Protein AF-A0A243B8V1-F1 (afdb_monomer)

Secondary structure (DSSP, 8-state):
--EEEEEEE-HHHHHH-HHHHHHTSHHHHHHHHHHHHHHT---EEEEESSEEEEE-TTT--S-TTS--SEEEEE-STT-EEEEEESSHHHHHHHHHHHHHH-TT---HHHHHHHHHSTT--EEEEETTEEEEEEE-TTSSEEEEEEE-

Mean predicted aligned error: 5.04 Å

pLDDT: mean 87.69, std 11.77, range [45.72, 98.56]

Organism: NCBI:txid180881

Structure (mmCIF, N/CA/C/O backbone):
data_AF-A0A243B8V1-F1
#
_entry.id   AF-A0A243B8V1-F1
#
loop_
_atom_site.group_PDB
_atom_site.id
_atom_site.type_symbol
_atom_site.label_atom_id
_atom_site.label_alt_id
_atom_site.label_comp_id
_atom_site.label_asym_id
_atom_site.label_entity_id
_atom_site.label_seq_id
_atom_site.pdbx_PDB_ins_code
_atom_site.Cartn_x
_atom_site.Cartn_y
_atom_site.Cartn_z
_atom_site.occupancy
_atom_site.B_iso_or_equiv
_atom_site.auth_seq_id
_atom_site.auth_comp_id
_atom_site.auth_asym_id
_atom_site.auth_atom_id
_atom_site.pdbx_PDB_model_num
ATOM 1 N N . SER A 1 1 ? -7.773 9.406 17.411 1.00 67.38 1 SER A N 1
ATOM 2 C CA . SER A 1 1 ? -8.339 9.775 16.100 1.00 67.38 1 SER A CA 1
ATOM 3 C C . SER A 1 1 ? -7.512 9.117 15.002 1.00 67.38 1 SER A C 1
ATOM 5 O O . SER A 1 1 ? -6.292 9.120 15.143 1.00 67.38 1 SER A O 1
ATOM 7 N N . MET A 1 2 ? -8.150 8.533 13.975 1.00 81.38 2 MET A N 1
ATOM 8 C CA . MET A 1 2 ? -7.490 7.911 12.801 1.00 81.38 2 MET A CA 1
ATOM 9 C C . MET A 1 2 ? -7.223 8.902 11.657 1.00 81.38 2 MET A C 1
ATOM 11 O O . MET A 1 2 ? -6.659 8.529 10.634 1.00 81.38 2 MET A O 1
ATOM 15 N N . VAL A 1 3 ? -7.628 10.157 11.831 1.00 78.31 3 VAL A N 1
ATOM 16 C CA . VAL A 1 3 ? -7.420 11.256 10.886 1.00 78.31 3 VAL A CA 1
ATOM 17 C C . VAL A 1 3 ? -6.502 12.302 11.518 1.00 78.31 3 VAL A C 1
ATOM 19 O O . VAL A 1 3 ? -6.430 12.390 12.752 1.00 78.31 3 VAL A O 1
ATOM 22 N N . THR A 1 4 ? -5.774 13.055 10.698 1.00 68.31 4 THR A N 1
ATOM 23 C CA . THR A 1 4 ? -5.033 14.247 11.138 1.00 68.31 4 THR A CA 1
ATOM 24 C C . THR A 1 4 ? -5.971 15.432 11.365 1.00 68.31 4 THR A C 1
ATOM 26 O O . THR A 1 4 ? -7.123 15.409 10.937 1.00 68.31 4 THR A O 1
ATOM 29 N N . ASP A 1 5 ? -5.489 16.461 12.065 1.00 70.94 5 ASP A N 1
ATOM 30 C CA . ASP A 1 5 ? -6.307 17.639 12.386 1.00 70.94 5 ASP A CA 1
ATOM 31 C C . ASP A 1 5 ? -6.698 18.430 11.121 1.00 70.94 5 ASP A C 1
ATOM 33 O O . ASP A 1 5 ? -7.788 18.991 11.060 1.00 70.94 5 ASP A O 1
ATOM 37 N N . ASP A 1 6 ? -5.861 18.373 10.079 1.00 65.62 6 ASP A N 1
ATOM 38 C CA . ASP A 1 6 ? -6.076 19.021 8.776 1.00 65.62 6 ASP A CA 1
ATOM 39 C C . ASP A 1 6 ? -6.739 18.090 7.734 1.00 65.62 6 ASP A C 1
ATOM 41 O O . ASP A 1 6 ? -6.641 18.311 6.524 1.00 65.62 6 ASP A O 1
ATOM 45 N N . PHE A 1 7 ? -7.393 17.012 8.181 1.00 73.12 7 PHE A N 1
ATOM 46 C CA . PHE A 1 7 ? -7.955 16.006 7.284 1.00 73.12 7 PHE A CA 1
ATOM 47 C C . PHE A 1 7 ? -9.077 16.555 6.397 1.00 73.12 7 PHE A C 1
ATOM 49 O O . PHE A 1 7 ? -10.131 16.968 6.883 1.00 73.12 7 PHE A O 1
ATOM 56 N N . THR A 1 8 ? -8.886 16.469 5.079 1.00 71.62 8 THR A N 1
ATOM 57 C CA . THR A 1 8 ? -9.929 16.790 4.093 1.00 71.62 8 THR A CA 1
ATOM 58 C C . THR A 1 8 ? -10.599 15.510 3.589 1.00 71.62 8 THR A C 1
ATOM 60 O O . THR A 1 8 ? -9.938 14.629 3.031 1.00 71.62 8 THR A O 1
ATOM 63 N N . PHE A 1 9 ? -11.920 15.411 3.782 1.00 72.25 9 PHE A N 1
ATOM 64 C CA . PHE A 1 9 ? -12.737 14.245 3.425 1.00 72.25 9 PHE A CA 1
ATOM 65 C C . PHE A 1 9 ? -13.807 14.593 2.394 1.00 72.25 9 PHE A C 1
ATOM 67 O O . PHE A 1 9 ? -14.811 15.220 2.737 1.00 72.25 9 PHE A O 1
ATOM 74 N N . ASP A 1 10 ? -13.637 14.140 1.152 1.00 75.25 10 ASP A N 1
ATOM 75 C CA . ASP A 1 10 ? -14.713 14.162 0.165 1.00 75.25 10 ASP A CA 1
ATOM 76 C C . ASP A 1 10 ? -15.476 12.835 0.193 1.00 75.25 10 ASP A C 1
ATOM 78 O O . ASP A 1 10 ? -15.148 11.856 -0.483 1.00 75.25 10 ASP A O 1
ATOM 82 N N . LYS A 1 11 ? -16.543 12.816 0.993 1.00 70.12 11 LYS A N 1
ATOM 83 C CA . LYS A 1 11 ? -17.410 11.645 1.137 1.00 70.12 11 LYS A CA 1
ATOM 84 C C . LYS A 1 11 ? -17.987 11.168 -0.202 1.00 70.12 11 LYS A C 1
ATOM 86 O O . LYS A 1 11 ? -18.173 9.969 -0.385 1.00 70.12 11 LYS A O 1
ATOM 91 N N . SER A 1 12 ? -18.258 12.089 -1.130 1.00 76.06 12 SER A N 1
ATOM 92 C CA . SER A 1 12 ? -18.903 11.759 -2.403 1.00 76.06 12 SER A CA 1
ATOM 93 C C . SER A 1 12 ? -18.007 10.916 -3.310 1.00 76.06 12 SER A C 1
ATOM 95 O O . SER A 1 12 ? -18.508 10.030 -3.996 1.00 76.06 12 SER A O 1
ATOM 97 N N . LEU A 1 13 ? -16.688 11.130 -3.254 1.00 73.25 13 LEU A N 1
ATOM 98 C CA . LEU A 1 13 ? -15.701 10.341 -3.992 1.00 73.25 13 LEU A CA 1
ATOM 99 C C . LEU A 1 13 ? -15.511 8.956 -3.375 1.00 73.25 13 LEU A C 1
ATOM 101 O O . LEU A 1 13 ? -15.432 7.956 -4.087 1.00 73.25 13 LEU A O 1
ATOM 105 N N . VAL A 1 14 ? -15.471 8.878 -2.048 1.00 75.25 14 VAL A N 1
ATOM 106 C CA . VAL A 1 14 ? -15.238 7.617 -1.336 1.00 75.25 14 VAL A CA 1
ATOM 107 C C . VAL A 1 14 ? -16.395 6.630 -1.507 1.00 75.25 14 VAL A C 1
ATOM 109 O O . VAL A 1 14 ? -16.156 5.427 -1.618 1.00 75.25 14 VAL A O 1
ATOM 112 N N . ASP A 1 15 ? -17.630 7.127 -1.573 1.00 76.69 15 ASP A N 1
ATOM 113 C CA . ASP A 1 15 ? -18.821 6.287 -1.728 1.00 76.69 15 ASP A CA 1
ATOM 114 C C . ASP A 1 15 ? -18.950 5.686 -3.145 1.00 76.69 15 ASP A C 1
ATOM 116 O O . ASP A 1 15 ? -19.622 4.667 -3.315 1.00 76.69 15 ASP A O 1
ATOM 120 N N . ILE A 1 16 ? -18.296 6.272 -4.159 1.00 80.19 16 ILE A N 1
ATOM 121 C CA . ILE A 1 16 ? -18.418 5.841 -5.567 1.00 80.19 16 ILE A CA 1
ATOM 122 C C . ILE A 1 16 ? -17.154 5.186 -6.134 1.00 80.19 16 ILE A C 1
ATOM 124 O O . ILE A 1 16 ? -17.259 4.380 -7.056 1.00 80.19 16 ILE A O 1
ATOM 128 N N . VAL A 1 17 ? -15.967 5.509 -5.609 1.00 86.56 17 VAL A N 1
ATOM 129 C CA . VAL A 1 17 ? -14.688 4.964 -6.088 1.00 86.56 17 VAL A CA 1
ATOM 130 C C . VAL A 1 17 ? -14.357 3.674 -5.323 1.00 86.56 17 VAL A C 1
ATOM 132 O O . VAL A 1 17 ? -14.055 3.739 -4.124 1.00 86.56 17 VAL A O 1
ATOM 135 N N . PRO A 1 18 ? -14.326 2.495 -5.981 1.00 88.88 18 PRO A N 1
ATOM 136 C CA . PRO A 1 18 ? -14.167 1.210 -5.292 1.00 88.88 18 PRO A CA 1
ATOM 137 C C . PRO A 1 18 ? -12.897 1.114 -4.440 1.00 88.88 18 PRO A C 1
ATOM 139 O O . PRO A 1 18 ? -12.939 0.652 -3.296 1.00 88.88 18 PRO A O 1
ATOM 142 N N . VAL A 1 19 ? -11.764 1.597 -4.966 1.00 92.38 19 VAL A N 1
ATOM 143 C CA . VAL A 1 19 ? -10.484 1.546 -4.248 1.00 92.38 19 VAL A CA 1
ATOM 144 C C . VAL A 1 19 ? -10.498 2.418 -2.987 1.00 92.38 19 VAL A C 1
ATOM 146 O O . VAL A 1 19 ? -9.928 2.020 -1.970 1.00 92.38 19 VAL A O 1
ATOM 149 N N . TYR A 1 20 ? -11.189 3.562 -2.999 1.00 91.44 20 TYR A N 1
ATOM 150 C CA . TYR A 1 20 ? -11.311 4.435 -1.829 1.00 91.44 20 TYR A CA 1
ATOM 151 C C . TYR A 1 20 ? -12.260 3.861 -0.790 1.00 91.44 20 TYR A C 1
ATOM 153 O O . TYR A 1 20 ? -11.878 3.788 0.378 1.00 91.44 20 TYR A O 1
ATOM 161 N N . SER A 1 21 ? -13.419 3.349 -1.209 1.00 89.31 21 SER A N 1
ATOM 162 C CA . SER A 1 21 ? -14.355 2.653 -0.319 1.00 89.31 21 SER A CA 1
ATOM 163 C C . SER A 1 21 ? -13.665 1.520 0.454 1.00 89.31 21 SER A C 1
ATOM 165 O O . SER A 1 21 ? -13.750 1.439 1.683 1.00 89.31 21 SER A O 1
ATOM 167 N N . LYS A 1 22 ? -12.867 0.692 -0.236 1.00 92.31 22 LYS A N 1
ATOM 168 C CA . LYS A 1 22 ? -12.081 -0.371 0.410 1.00 92.31 22 LYS A CA 1
ATOM 169 C C . LYS A 1 22 ? -10.980 0.184 1.318 1.00 92.31 22 LYS A C 1
ATOM 171 O O . LYS A 1 22 ? -10.773 -0.337 2.413 1.00 92.31 22 LYS A O 1
ATOM 176 N N . SER A 1 23 ? -10.308 1.255 0.903 1.00 92.81 23 SER A N 1
ATOM 177 C CA . SER A 1 23 ? -9.167 1.846 1.618 1.00 92.81 23 SER A CA 1
ATOM 178 C C . SER A 1 23 ? -9.536 2.648 2.869 1.00 92.81 23 SER A C 1
ATOM 180 O O . SER A 1 23 ? -8.652 2.924 3.676 1.00 92.81 23 SER A O 1
ATOM 182 N N . ILE A 1 24 ? -10.810 2.996 3.072 1.00 90.50 24 ILE A N 1
ATOM 183 C CA . ILE A 1 24 ? -11.307 3.604 4.324 1.00 90.50 24 ILE A CA 1
ATOM 184 C C . ILE A 1 24 ? -12.052 2.614 5.231 1.00 90.50 24 ILE A C 1
ATOM 186 O O . ILE A 1 24 ? -12.521 2.984 6.310 1.00 90.50 24 ILE A O 1
ATOM 190 N N . SER A 1 25 ? -12.191 1.361 4.792 1.00 92.12 25 SER A N 1
ATOM 191 C CA . SER A 1 25 ? -12.930 0.325 5.512 1.00 92.12 25 SER A CA 1
ATOM 192 C C . SER A 1 25 ? -12.320 0.011 6.883 1.00 92.12 25 SER A C 1
ATOM 194 O O . SER A 1 25 ? -11.164 0.331 7.171 1.00 92.12 25 SER A O 1
ATOM 196 N N . LYS A 1 26 ? -13.086 -0.680 7.736 1.00 92.69 26 LYS A N 1
ATOM 197 C CA . LYS A 1 26 ? -12.590 -1.150 9.038 1.00 92.69 26 LYS A CA 1
ATOM 198 C C . LYS A 1 26 ? -11.346 -2.035 8.901 1.00 92.69 26 LYS A C 1
ATOM 200 O O . LYS A 1 26 ? -10.432 -1.911 9.704 1.00 92.69 26 LYS A O 1
ATOM 205 N N . GLU A 1 27 ? -11.296 -2.867 7.865 1.00 96.00 27 GLU A N 1
ATOM 206 C CA . GLU A 1 27 ? -10.146 -3.725 7.564 1.00 96.00 27 GLU A CA 1
ATOM 207 C C . GLU A 1 27 ? -8.885 -2.902 7.257 1.00 96.00 27 GLU A C 1
ATOM 209 O O . GLU A 1 27 ? -7.816 -3.187 7.792 1.00 96.00 27 GLU A O 1
ATOM 214 N N . ALA A 1 28 ? -9.018 -1.822 6.479 1.00 96.19 28 ALA A N 1
ATOM 215 C CA . ALA A 1 28 ? -7.912 -0.906 6.204 1.00 96.19 28 ALA A CA 1
ATOM 216 C C . ALA A 1 28 ? -7.439 -0.182 7.477 1.00 96.19 28 ALA A C 1
ATOM 218 O O . ALA A 1 28 ? -6.239 -0.053 7.718 1.00 96.19 28 ALA A O 1
ATOM 219 N N . GLN A 1 29 ? -8.374 0.241 8.331 1.00 95.81 29 GLN A N 1
ATOM 220 C CA . GLN A 1 29 ? -8.057 0.867 9.618 1.00 95.81 29 GLN A CA 1
ATOM 221 C C . GLN A 1 29 ? -7.336 -0.100 10.568 1.00 95.81 29 GLN A C 1
ATOM 223 O O . GLN A 1 29 ? -6.402 0.303 11.261 1.00 95.81 29 GLN A O 1
ATOM 228 N N . ASP A 1 30 ? -7.732 -1.372 10.582 1.00 97.25 30 ASP A N 1
ATOM 229 C CA . ASP A 1 30 ? -7.070 -2.411 11.374 1.00 97.25 30 ASP A CA 1
ATOM 230 C C . ASP A 1 30 ? -5.659 -2.687 10.871 1.00 97.25 30 ASP A C 1
ATOM 232 O O . ASP A 1 30 ? -4.723 -2.719 11.669 1.00 97.25 30 ASP A O 1
ATOM 236 N N . LEU A 1 31 ? -5.475 -2.757 9.552 1.00 98.25 31 LEU A N 1
ATOM 237 C CA . LEU A 1 31 ? -4.153 -2.859 8.945 1.00 98.25 31 LEU A CA 1
ATOM 238 C C . LEU A 1 31 ? -3.244 -1.681 9.342 1.00 98.25 31 LEU A C 1
ATOM 240 O O . LEU A 1 31 ? -2.085 -1.899 9.705 1.00 98.25 31 LEU A O 1
ATOM 244 N N . ILE A 1 32 ? -3.752 -0.442 9.324 1.00 97.38 32 ILE A N 1
ATOM 245 C CA . ILE A 1 32 ? -3.001 0.734 9.800 1.00 97.38 32 ILE A CA 1
ATOM 246 C C . ILE A 1 32 ? -2.611 0.564 11.273 1.00 97.38 32 ILE A C 1
ATOM 248 O O . ILE A 1 32 ? -1.452 0.781 11.630 1.00 97.38 32 ILE A O 1
ATOM 252 N N . ASN A 1 33 ? -3.553 0.157 12.128 1.00 97.31 33 ASN A N 1
ATOM 253 C CA . ASN A 1 33 ? -3.305 -0.033 13.558 1.00 97.31 33 ASN A CA 1
ATOM 254 C C . ASN A 1 33 ? -2.233 -1.093 13.822 1.00 97.31 33 ASN A C 1
ATOM 256 O O . ASN A 1 33 ? -1.349 -0.879 14.648 1.00 97.31 33 ASN A O 1
ATOM 260 N N . GLU A 1 34 ? -2.262 -2.209 13.099 1.00 98.25 34 GLU A N 1
ATOM 261 C CA . GLU A 1 34 ? -1.245 -3.251 13.215 1.00 98.25 34 GLU A CA 1
ATOM 262 C C . GLU A 1 34 ? 0.151 -2.754 12.825 1.00 98.25 34 GLU A C 1
ATOM 264 O O . GLU A 1 34 ? 1.123 -3.035 13.528 1.00 98.25 34 GLU A O 1
ATOM 269 N N . ILE A 1 35 ? 0.267 -1.992 11.731 1.00 98.06 35 ILE A N 1
ATOM 270 C CA . ILE A 1 35 ? 1.546 -1.403 11.308 1.00 98.06 35 ILE A CA 1
ATOM 271 C C . ILE A 1 35 ? 2.030 -0.371 12.330 1.00 98.06 35 ILE A C 1
ATOM 273 O O . ILE A 1 35 ? 3.210 -0.386 12.688 1.00 98.06 35 ILE A O 1
ATOM 277 N N . ASN A 1 36 ? 1.133 0.465 12.856 1.00 96.75 36 ASN A N 1
ATOM 278 C CA . ASN A 1 36 ? 1.453 1.419 13.917 1.00 96.75 36 ASN A CA 1
ATOM 279 C C . ASN A 1 36 ? 1.999 0.724 15.164 1.00 96.75 36 ASN A C 1
ATOM 281 O O . ASN A 1 36 ? 3.061 1.104 15.653 1.00 96.75 36 ASN A O 1
ATOM 285 N N . LEU A 1 37 ? 1.327 -0.326 15.638 1.00 97.81 37 LEU A N 1
ATOM 286 C CA . LEU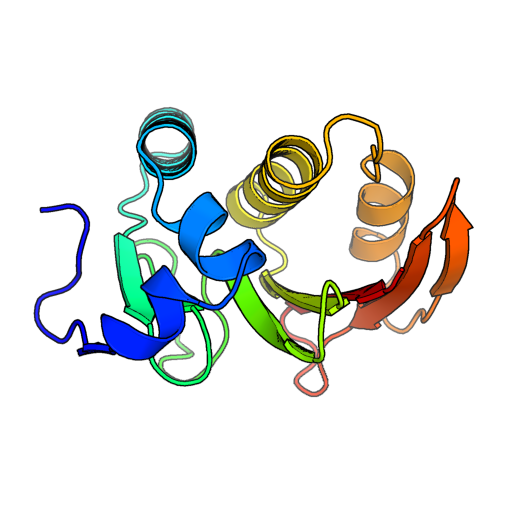 A 1 37 ? 1.759 -1.095 16.806 1.00 97.81 37 LEU A CA 1
ATOM 287 C C . LEU A 1 37 ? 3.104 -1.790 16.569 1.00 97.81 37 LEU A C 1
ATOM 289 O O . LEU A 1 37 ? 3.978 -1.760 17.431 1.00 97.81 37 LEU A O 1
ATOM 293 N N . LYS A 1 38 ? 3.287 -2.399 15.395 1.00 98.31 38 LYS A N 1
ATOM 294 C CA . LYS A 1 38 ? 4.500 -3.155 15.059 1.00 98.31 38 LYS A CA 1
ATOM 295 C C . LYS A 1 38 ? 5.744 -2.274 14.940 1.00 98.31 38 LYS A C 1
ATOM 297 O O . LYS A 1 38 ? 6.838 -2.734 15.260 1.00 98.31 38 LYS A O 1
ATOM 302 N N . TYR A 1 39 ? 5.590 -1.049 14.443 1.00 95.81 39 TYR A N 1
ATOM 303 C CA . TYR A 1 39 ? 6.708 -0.160 14.119 1.00 95.81 39 TYR A CA 1
ATOM 304 C C . TYR A 1 39 ? 6.806 1.086 15.011 1.00 95.81 39 TYR A C 1
ATOM 306 O O . TYR A 1 39 ? 7.638 1.945 14.733 1.00 95.81 39 TYR A O 1
ATOM 314 N N . ASP A 1 40 ? 5.986 1.180 16.063 1.00 95.12 40 ASP A N 1
ATOM 315 C CA . ASP A 1 40 ? 5.830 2.376 16.903 1.00 95.12 40 ASP A CA 1
ATOM 316 C C . ASP A 1 40 ? 5.565 3.650 16.075 1.00 95.12 40 ASP A C 1
ATOM 318 O O . ASP A 1 40 ? 6.224 4.679 16.226 1.00 95.12 40 ASP A O 1
ATOM 322 N N . LEU A 1 41 ? 4.587 3.587 15.171 1.00 93.00 41 LEU A N 1
ATOM 323 C CA . LEU A 1 41 ? 4.206 4.696 14.291 1.00 93.00 41 LEU A CA 1
ATOM 324 C C . LEU A 1 41 ? 2.856 5.313 14.669 1.00 93.00 41 LEU A C 1
ATOM 326 O O . LEU A 1 41 ? 2.125 4.817 15.522 1.00 93.00 41 LEU A O 1
ATOM 330 N N . ASP A 1 42 ? 2.540 6.428 14.018 1.00 92.69 42 ASP A N 1
ATOM 331 C CA . ASP A 1 42 ? 1.292 7.174 14.172 1.00 92.69 42 ASP A CA 1
ATOM 332 C C . ASP A 1 42 ? 0.622 7.459 12.816 1.00 92.69 42 ASP A C 1
ATOM 334 O O . ASP A 1 42 ? 0.090 8.546 12.591 1.00 92.69 42 ASP A O 1
ATOM 338 N N . ILE A 1 43 ? 0.664 6.480 11.907 1.00 92.69 43 ILE A N 1
ATOM 339 C CA . ILE A 1 43 ? 0.048 6.556 10.580 1.00 92.69 43 ILE A CA 1
ATOM 340 C C . ILE A 1 43 ? -1.449 6.845 10.718 1.00 92.69 43 ILE A C 1
ATOM 342 O O . ILE A 1 43 ? -2.160 6.142 11.441 1.00 92.69 43 ILE A O 1
ATOM 346 N N . LYS A 1 44 ? -1.916 7.872 10.007 1.00 91.44 44 LYS A N 1
ATOM 347 C CA . LYS A 1 44 ? -3.300 8.362 9.966 1.00 91.44 44 LYS A CA 1
ATOM 348 C C . LYS A 1 44 ? -3.670 8.779 8.548 1.00 91.44 44 LYS A C 1
ATOM 350 O O . LYS A 1 44 ? -2.789 9.063 7.735 1.00 91.44 44 LYS A O 1
ATOM 355 N N . TYR A 1 45 ? -4.966 8.865 8.269 1.00 89.44 45 TYR A N 1
ATOM 356 C CA . TYR A 1 45 ? -5.454 9.494 7.045 1.00 89.44 45 TYR A CA 1
ATOM 357 C C . TYR A 1 45 ? -5.200 11.007 7.094 1.00 89.44 45 TYR A C 1
ATOM 359 O O . TYR A 1 45 ? -5.485 11.649 8.106 1.00 89.44 45 TYR A O 1
ATOM 367 N N . TRP A 1 46 ? -4.657 11.551 6.004 1.00 83.94 46 TRP A N 1
ATOM 368 C CA . TRP A 1 46 ? -4.317 12.969 5.839 1.00 83.94 46 TRP A CA 1
ATOM 369 C C . TRP A 1 46 ? -5.229 13.685 4.842 1.00 83.94 46 TRP A C 1
ATOM 371 O O . TRP A 1 46 ? -5.689 14.789 5.100 1.00 83.94 46 TRP A O 1
ATOM 381 N N . GLU A 1 47 ? -5.551 13.046 3.725 1.00 76.06 47 GLU A N 1
ATOM 382 C CA . GLU A 1 47 ? -6.416 13.633 2.707 1.00 76.06 47 GLU A CA 1
ATOM 383 C C . GLU A 1 47 ? -7.125 12.524 1.940 1.00 76.06 47 GLU A C 1
ATOM 385 O O . GLU A 1 47 ? -6.565 11.451 1.725 1.00 76.06 47 GLU A O 1
ATOM 390 N N . THR A 1 48 ? -8.370 12.782 1.565 1.00 67.00 48 THR A N 1
ATOM 391 C CA . THR A 1 48 ? -9.201 11.933 0.704 1.00 67.00 48 THR A CA 1
ATOM 392 C C . THR A 1 48 ? -10.028 12.845 -0.198 1.00 67.00 48 THR A C 1
ATOM 394 O O . THR A 1 48 ? -11.247 12.941 -0.074 1.00 67.00 48 THR A O 1
ATOM 397 N N . SER A 1 49 ? -9.326 13.599 -1.041 1.00 70.62 49 SER A N 1
ATOM 398 C CA . SER A 1 49 ? -9.916 14.379 -2.129 1.00 70.62 49 SER A CA 1
ATOM 399 C C . SER A 1 49 ? -9.748 13.579 -3.433 1.00 70.62 49 SER A C 1
ATOM 401 O O . SER A 1 49 ? -10.257 12.466 -3.538 1.00 70.62 49 SER A O 1
ATOM 403 N N . ALA A 1 50 ? -8.959 14.071 -4.390 1.00 74.38 50 ALA A N 1
ATOM 404 C CA . ALA A 1 50 ? -8.561 13.363 -5.606 1.00 74.38 50 ALA A CA 1
ATOM 405 C C . ALA A 1 50 ? -7.546 12.228 -5.365 1.00 74.38 50 ALA A C 1
ATOM 407 O O . ALA A 1 50 ? -7.333 11.403 -6.248 1.00 74.38 50 ALA A O 1
ATOM 408 N N . VAL A 1 51 ? -6.896 12.201 -4.198 1.00 85.12 51 VAL A N 1
ATOM 409 C CA . VAL A 1 51 ? -5.920 11.182 -3.796 1.00 85.12 51 VAL A CA 1
ATOM 410 C C . VAL A 1 51 ? -6.155 10.850 -2.324 1.00 85.12 51 VAL A C 1
ATOM 412 O O . VAL A 1 51 ? -6.383 11.743 -1.506 1.00 85.12 51 VAL A O 1
ATOM 415 N N . LEU A 1 52 ? -6.099 9.564 -1.973 1.00 89.75 52 LEU A N 1
ATOM 416 C CA . LEU A 1 52 ? -6.076 9.131 -0.579 1.00 89.75 52 LEU A CA 1
ATOM 417 C C . LEU A 1 52 ? -4.633 9.151 -0.084 1.00 89.75 52 LEU A C 1
ATOM 419 O O . LEU A 1 52 ? -3.785 8.448 -0.628 1.00 89.75 52 LEU A O 1
ATOM 423 N N . HIS A 1 53 ? -4.360 9.913 0.965 1.00 89.81 53 HIS A N 1
ATOM 424 C CA . HIS A 1 53 ? -3.044 10.039 1.577 1.00 89.81 53 HIS A CA 1
ATOM 425 C C . HIS A 1 53 ? -3.051 9.523 3.011 1.00 89.81 53 HIS A C 1
ATOM 427 O O . HIS A 1 53 ? -3.906 9.895 3.817 1.00 89.81 53 HIS A O 1
ATOM 433 N N . LEU A 1 54 ? -2.045 8.714 3.343 1.00 91.00 54 LEU A N 1
ATOM 434 C CA . LEU A 1 54 ? -1.662 8.424 4.717 1.00 91.00 54 LEU A CA 1
ATOM 435 C C . LEU A 1 54 ? -0.411 9.227 5.084 1.00 91.00 54 LEU A C 1
ATOM 437 O O . LEU A 1 54 ? 0.497 9.386 4.267 1.00 91.00 54 LEU A O 1
ATOM 441 N N . ALA A 1 55 ? -0.348 9.688 6.330 1.00 89.38 55 ALA A N 1
ATOM 442 C CA . ALA A 1 55 ? 0.772 10.439 6.890 1.00 89.38 55 ALA A CA 1
ATOM 443 C C . ALA A 1 55 ? 1.130 9.919 8.285 1.00 89.38 55 ALA A C 1
ATOM 445 O O . ALA A 1 55 ? 0.277 9.387 8.988 1.00 89.38 55 ALA A O 1
ATOM 446 N N . SER A 1 56 ? 2.386 10.090 8.697 1.00 88.50 56 SER A N 1
ATOM 447 C CA . SER A 1 56 ? 2.856 9.804 10.059 1.00 88.50 56 SER A CA 1
ATOM 448 C C . SER A 1 56 ? 3.851 10.878 10.480 1.00 88.50 56 SER A C 1
ATOM 450 O O . SER A 1 56 ? 4.820 11.139 9.762 1.00 88.50 56 SER A O 1
ATOM 452 N N . SER A 1 57 ? 3.644 11.484 11.653 1.00 85.81 57 SER A N 1
ATOM 453 C CA . SER A 1 57 ? 4.576 12.485 12.190 1.00 85.81 57 SER A CA 1
ATOM 454 C C . SER A 1 57 ? 5.929 11.864 12.538 1.00 85.81 57 SER A C 1
ATOM 456 O O . SER A 1 57 ? 6.965 12.511 12.405 1.00 85.81 57 SER A O 1
ATOM 458 N N . LYS A 1 58 ? 5.931 10.577 12.900 1.00 87.12 58 LYS A N 1
ATOM 459 C CA . LYS A 1 58 ? 7.139 9.799 13.193 1.00 87.12 58 LYS A CA 1
ATOM 460 C C . LYS A 1 58 ? 7.914 9.362 11.944 1.00 87.12 58 LYS A C 1
ATOM 462 O O . LYS A 1 58 ? 9.070 8.963 12.065 1.00 87.12 58 LYS A O 1
ATOM 467 N N . MET A 1 59 ? 7.306 9.440 10.758 1.00 82.12 59 MET A N 1
ATOM 468 C CA . MET A 1 59 ? 7.974 9.165 9.477 1.00 82.12 59 MET A CA 1
ATOM 469 C C . MET A 1 59 ? 8.407 10.427 8.729 1.00 82.12 59 MET A C 1
ATOM 471 O O . MET A 1 59 ? 9.292 10.350 7.881 1.00 82.12 59 MET A O 1
ATOM 475 N N . ALA A 1 60 ? 7.844 11.589 9.064 1.00 66.00 60 ALA A N 1
ATOM 476 C CA . ALA A 1 60 ? 8.169 12.857 8.427 1.00 66.00 60 ALA A CA 1
ATOM 477 C C . ALA A 1 60 ? 9.618 13.301 8.730 1.00 66.00 60 ALA A C 1
ATOM 479 O O . ALA A 1 60 ? 9.876 14.063 9.660 1.00 66.00 60 ALA A O 1
ATOM 480 N N . LYS A 1 61 ? 10.589 12.855 7.926 1.00 54.28 61 LYS A N 1
ATOM 481 C CA . LYS A 1 61 ? 11.923 13.473 7.858 1.00 54.28 61 LYS A CA 1
ATOM 482 C C . LYS A 1 61 ? 11.967 14.483 6.716 1.00 54.28 61 LYS A C 1
ATOM 484 O O . LYS A 1 61 ? 11.893 14.098 5.556 1.00 54.28 61 LYS A O 1
ATOM 489 N N . GLU A 1 62 ? 12.116 15.761 7.075 1.00 47.66 62 GLU A N 1
ATOM 490 C CA . GLU A 1 62 ? 12.486 16.936 6.250 1.00 47.66 62 GLU A CA 1
ATOM 491 C C . GLU A 1 62 ? 11.700 17.223 4.949 1.00 47.66 62 GLU A C 1
ATOM 493 O O . GLU A 1 62 ? 11.825 18.317 4.409 1.00 47.66 62 GLU A O 1
ATOM 498 N N . ASN A 1 63 ? 10.835 16.332 4.464 1.00 45.72 63 ASN A N 1
ATOM 499 C CA . ASN A 1 63 ? 10.015 16.529 3.271 1.00 45.72 63 ASN A CA 1
ATOM 500 C C . ASN A 1 63 ? 8.548 16.631 3.657 1.00 45.72 63 ASN A C 1
ATOM 502 O O . ASN A 1 63 ? 7.810 15.653 3.60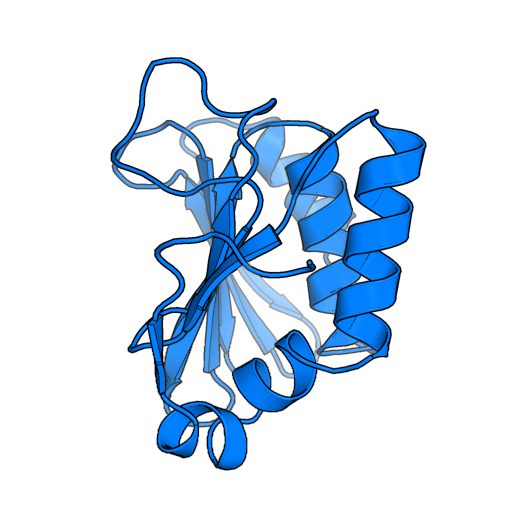6 1.00 45.72 63 ASN A O 1
ATOM 506 N N . LYS A 1 64 ? 8.129 17.842 4.025 1.00 51.56 64 LYS A N 1
ATOM 507 C CA . LYS A 1 64 ? 6.720 18.161 4.289 1.00 51.56 64 LYS A CA 1
ATOM 508 C C . LYS A 1 64 ? 5.819 17.991 3.058 1.00 51.56 64 LYS A C 1
ATOM 510 O O . LYS A 1 64 ? 4.607 17.942 3.216 1.00 51.56 64 LYS A O 1
ATOM 515 N N . ASP A 1 65 ? 6.408 17.876 1.866 1.00 51.28 65 ASP A N 1
ATOM 516 C CA . ASP A 1 65 ? 5.681 18.063 0.614 1.00 51.28 65 ASP A CA 1
ATOM 517 C C . ASP A 1 65 ? 5.269 16.769 -0.106 1.00 51.28 65 ASP A C 1
ATOM 519 O O . ASP A 1 65 ? 4.501 16.865 -1.055 1.00 51.28 65 ASP A O 1
ATOM 523 N N . TRP A 1 66 ? 5.756 15.566 0.249 1.00 57.41 66 TRP A N 1
ATOM 524 C CA . TRP A 1 66 ? 5.568 14.411 -0.651 1.00 57.41 66 TRP A CA 1
ATOM 525 C C . TRP A 1 66 ? 5.413 13.034 0.013 1.00 57.41 66 TRP A C 1
ATOM 527 O O . TRP A 1 66 ? 5.941 12.809 1.093 1.00 57.41 66 TRP A O 1
ATOM 537 N N . TYR A 1 67 ? 4.674 12.150 -0.686 1.00 61.91 67 TYR A N 1
ATOM 538 C CA . TYR A 1 67 ? 4.150 10.822 -0.304 1.00 61.91 67 TYR A CA 1
ATOM 539 C C . TYR A 1 67 ? 4.680 10.254 1.013 1.00 61.91 67 TYR A C 1
ATOM 541 O O . TYR A 1 67 ? 5.800 9.769 1.053 1.00 61.91 67 TYR A O 1
ATOM 549 N N . GLY A 1 68 ? 3.833 10.253 2.045 1.00 80.50 68 GLY A N 1
ATOM 550 C CA . GLY A 1 68 ? 4.093 9.568 3.306 1.00 80.50 68 GLY A CA 1
ATOM 551 C C . GLY A 1 68 ? 4.006 8.034 3.188 1.00 80.50 68 GLY A C 1
ATOM 552 O O . GLY A 1 68 ? 4.281 7.460 2.131 1.00 80.50 68 GLY A O 1
ATOM 553 N N . PRO A 1 69 ? 3.599 7.334 4.261 1.00 90.50 69 PRO A N 1
ATOM 554 C CA . PRO A 1 69 ? 3.571 5.873 4.317 1.00 90.50 69 PRO A CA 1
ATOM 555 C C . PRO A 1 69 ? 2.929 5.185 3.104 1.00 90.50 69 PRO A C 1
ATOM 557 O O . PRO A 1 69 ? 3.424 4.151 2.658 1.00 90.50 69 PRO A O 1
ATOM 560 N N . LEU A 1 70 ? 1.836 5.749 2.579 1.00 93.50 70 LEU A N 1
ATOM 561 C CA . LEU A 1 70 ? 1.109 5.240 1.419 1.00 93.50 70 LEU A CA 1
ATOM 562 C C . LEU A 1 70 ? 0.195 6.333 0.848 1.00 93.50 70 LEU A C 1
ATOM 564 O O . LEU A 1 70 ? -0.393 7.120 1.590 1.00 93.50 70 LEU A O 1
ATOM 568 N N . SER A 1 71 ? 0.048 6.364 -0.472 1.00 92.94 71 SER A N 1
ATOM 569 C CA . SER A 1 71 ? -0.927 7.197 -1.183 1.00 92.94 71 SER A CA 1
ATOM 570 C C . SER A 1 71 ? -1.590 6.411 -2.306 1.00 92.94 71 SER A C 1
ATOM 572 O O . SER A 1 71 ? -0.935 5.557 -2.903 1.00 92.94 71 SER A O 1
ATOM 574 N N . ILE A 1 72 ? -2.864 6.693 -2.590 1.00 93.75 72 ILE A N 1
ATOM 575 C CA . ILE A 1 72 ? -3.671 6.006 -3.603 1.00 93.75 72 ILE A CA 1
ATOM 576 C C . ILE A 1 72 ? -4.331 7.026 -4.516 1.00 93.75 72 ILE A C 1
ATOM 578 O O . ILE A 1 72 ? -5.150 7.842 -4.096 1.00 93.75 72 ILE A O 1
ATOM 582 N N . ASP A 1 73 ? -3.998 6.920 -5.786 1.00 92.12 73 ASP A N 1
ATOM 583 C CA . ASP A 1 73 ? -4.411 7.819 -6.848 1.00 92.12 73 ASP A CA 1
ATOM 584 C C . ASP A 1 73 ? -5.289 7.037 -7.836 1.00 92.12 73 ASP A C 1
ATOM 586 O O . ASP A 1 73 ? -4.813 6.099 -8.484 1.00 92.12 73 ASP A O 1
ATOM 590 N N . GLU A 1 74 ? -6.576 7.376 -7.904 1.00 90.94 74 GLU A N 1
ATOM 591 C CA . GLU A 1 74 ? -7.552 6.757 -8.809 1.00 90.94 74 GLU A CA 1
ATOM 592 C C . GLU A 1 74 ? -7.193 7.062 -10.278 1.00 90.94 74 GLU A C 1
ATOM 594 O 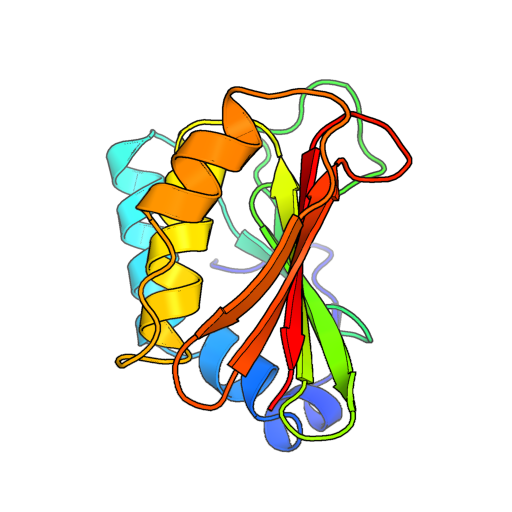O . GLU A 1 74 ? -6.583 8.089 -10.608 1.00 90.94 74 GLU A O 1
ATOM 599 N N . LYS A 1 75 ? -7.443 6.102 -11.176 1.00 93.06 75 LYS A N 1
ATOM 600 C CA . LYS A 1 75 ? -7.050 6.177 -12.597 1.00 93.06 75 LYS A CA 1
ATOM 601 C C . LYS A 1 75 ? -8.183 5.795 -13.555 1.00 93.06 75 LYS A C 1
ATOM 603 O O . LYS A 1 75 ? -7.908 5.380 -14.683 1.00 93.06 75 LYS A O 1
ATOM 608 N N . GLY A 1 76 ? -9.432 5.944 -13.133 1.00 88.50 76 GLY A N 1
ATOM 609 C CA . GLY A 1 76 ? -10.628 5.527 -13.855 1.00 88.50 76 GLY A CA 1
ATOM 610 C C . GLY A 1 76 ? -10.972 4.051 -13.654 1.00 88.50 76 GLY A C 1
ATOM 611 O O . GLY A 1 76 ? -10.129 3.166 -13.822 1.00 88.50 76 GLY A O 1
ATOM 612 N N . GLY A 1 77 ? -12.251 3.773 -13.392 1.00 85.50 77 GLY A N 1
ATOM 613 C CA . GLY A 1 77 ? -12.773 2.409 -13.283 1.00 85.50 77 GLY A CA 1
ATOM 614 C C . GLY A 1 77 ? -12.183 1.673 -12.080 1.00 85.50 77 GLY A C 1
ATOM 615 O O . GLY A 1 77 ? -12.250 2.166 -10.958 1.00 85.50 77 GLY A O 1
ATOM 616 N N . ASN A 1 78 ? -11.592 0.500 -12.317 1.00 89.19 78 ASN A N 1
ATOM 617 C CA . ASN A 1 78 ? -10.897 -0.276 -11.282 1.00 89.19 78 ASN A CA 1
ATOM 618 C C . ASN A 1 78 ? -9.381 -0.009 -11.254 1.00 89.19 78 ASN A C 1
ATOM 620 O O . ASN A 1 78 ? -8.642 -0.699 -10.559 1.00 89.19 78 ASN A O 1
ATOM 624 N N . ASN A 1 79 ? -8.899 0.980 -12.009 1.00 94.94 79 ASN A N 1
ATOM 625 C CA . ASN A 1 79 ? -7.475 1.266 -12.111 1.00 94.94 79 ASN A CA 1
ATOM 626 C C . ASN A 1 79 ? -7.047 2.255 -11.028 1.00 94.94 79 ASN A C 1
ATOM 628 O O . ASN A 1 79 ? -7.726 3.252 -10.771 1.00 94.94 79 ASN A O 1
ATOM 632 N N . PHE A 1 80 ? -5.868 2.048 -10.452 1.00 95.69 80 PHE A N 1
ATOM 633 C CA . PHE A 1 80 ? -5.283 2.988 -9.501 1.00 95.69 80 PHE A CA 1
ATOM 634 C C . PHE A 1 80 ? -3.760 2.893 -9.473 1.00 95.69 80 PHE A C 1
ATOM 636 O O . PHE A 1 80 ? -3.148 1.955 -9.986 1.00 95.69 80 PHE A O 1
ATOM 643 N N . ALA A 1 81 ? -3.126 3.886 -8.860 1.00 96.00 81 ALA A N 1
ATOM 644 C CA . ALA A 1 81 ? -1.712 3.859 -8.540 1.00 96.00 81 ALA A CA 1
ATOM 645 C C . ALA A 1 81 ? -1.493 4.015 -7.035 1.00 96.00 81 ALA A C 1
ATOM 647 O O . ALA A 1 81 ? -2.104 4.869 -6.402 1.00 96.00 81 ALA A O 1
ATOM 648 N N . ILE A 1 82 ? -0.576 3.226 -6.483 1.00 95.88 82 ILE A N 1
ATOM 649 C CA . ILE A 1 82 ? -0.066 3.383 -5.124 1.00 95.88 82 ILE A CA 1
ATOM 650 C C . ILE A 1 82 ? 1.318 4.019 -5.191 1.00 95.88 82 ILE A C 1
ATOM 652 O O . ILE A 1 82 ? 2.163 3.549 -5.955 1.00 95.88 82 ILE A O 1
ATOM 656 N N . SER A 1 83 ? 1.574 5.045 -4.378 1.00 93.81 83 SER A N 1
ATOM 657 C CA . SER A 1 83 ? 2.937 5.543 -4.133 1.00 93.81 83 SER A CA 1
ATOM 658 C C . SER A 1 83 ? 3.291 5.463 -2.652 1.00 93.81 83 SER A C 1
ATOM 660 O O . SER A 1 83 ? 2.441 5.742 -1.806 1.00 93.81 83 SER A O 1
ATOM 662 N N . PHE A 1 84 ? 4.530 5.089 -2.337 1.00 93.06 84 PHE A N 1
ATOM 663 C CA . PHE A 1 84 ? 4.988 4.858 -0.964 1.00 93.06 84 PHE A CA 1
ATOM 664 C C . PHE A 1 84 ? 6.489 5.135 -0.808 1.00 93.06 84 PHE A C 1
ATOM 666 O O . PHE A 1 84 ? 7.270 4.964 -1.749 1.00 93.06 84 PHE A O 1
ATOM 673 N N . GLU A 1 85 ? 6.906 5.555 0.387 1.00 89.12 85 GLU A N 1
ATOM 674 C CA . GLU A 1 85 ? 8.321 5.789 0.700 1.00 89.12 85 GLU A CA 1
ATOM 675 C C . GLU A 1 85 ? 9.139 4.498 0.749 1.00 89.12 85 GLU A C 1
ATOM 677 O O . GLU A 1 85 ? 8.637 3.421 1.084 1.00 89.12 85 GLU A O 1
ATOM 682 N N . ASN A 1 86 ? 10.448 4.617 0.508 1.00 87.31 86 ASN A N 1
ATOM 683 C CA . ASN A 1 86 ? 11.396 3.522 0.704 1.00 87.31 86 ASN A CA 1
ATOM 684 C C . ASN A 1 86 ? 11.700 3.280 2.197 1.00 87.31 86 ASN A C 1
ATOM 686 O O . ASN A 1 86 ? 12.836 3.407 2.655 1.00 87.31 86 ASN A O 1
ATOM 690 N N . HIS A 1 87 ? 10.665 2.952 2.965 1.00 89.44 87 HIS A N 1
ATOM 691 C CA . HIS A 1 87 ? 10.736 2.681 4.393 1.00 89.44 87 HIS A CA 1
ATOM 692 C C . HIS A 1 87 ? 10.071 1.335 4.696 1.00 89.44 87 HIS A C 1
ATOM 694 O O . HIS A 1 87 ? 9.045 0.990 4.112 1.00 89.44 87 HIS A O 1
ATOM 700 N N . LYS A 1 88 ? 10.646 0.550 5.615 1.00 93.31 88 LYS A N 1
ATOM 701 C CA . LYS A 1 88 ? 10.193 -0.827 5.892 1.00 93.31 88 LYS A CA 1
ATOM 702 C C . LYS A 1 88 ? 8.683 -0.922 6.219 1.00 93.31 88 LYS A C 1
ATOM 704 O O . LYS A 1 88 ? 8.018 -1.737 5.581 1.00 93.31 88 LYS A O 1
ATOM 709 N N . PRO A 1 89 ? 8.125 -0.099 7.130 1.00 95.25 89 PRO A N 1
ATOM 710 C CA . PRO A 1 89 ? 6.683 -0.023 7.357 1.00 95.25 89 PRO A CA 1
ATOM 711 C C . PRO A 1 89 ? 5.861 0.274 6.098 1.00 95.25 89 PRO A C 1
ATOM 713 O O . PRO A 1 89 ? 4.860 -0.395 5.883 1.00 95.25 89 PRO A O 1
ATOM 716 N N . SER A 1 90 ? 6.289 1.207 5.242 1.00 94.81 90 SER A N 1
ATOM 717 C CA . SER A 1 90 ? 5.589 1.563 3.996 1.00 94.81 90 SER A CA 1
ATOM 718 C C . SER A 1 90 ? 5.573 0.415 2.988 1.00 94.81 90 SER A C 1
ATOM 720 O O . SER A 1 90 ? 4.561 0.161 2.337 1.00 94.81 90 SER A O 1
ATOM 722 N N . ILE A 1 91 ? 6.688 -0.314 2.883 1.00 95.81 91 ILE A N 1
ATOM 723 C CA . ILE A 1 91 ? 6.817 -1.491 2.015 1.00 95.81 91 ILE A CA 1
ATOM 724 C C . ILE A 1 91 ? 5.878 -2.604 2.488 1.00 95.81 91 ILE A C 1
ATOM 726 O O . ILE A 1 91 ? 5.145 -3.176 1.682 1.00 95.81 91 ILE A O 1
ATOM 730 N N . GLU A 1 92 ? 5.877 -2.912 3.788 1.00 98.19 92 GLU A N 1
ATOM 731 C CA . GLU A 1 92 ? 4.975 -3.922 4.354 1.00 98.19 92 GLU A CA 1
ATOM 732 C C . GLU A 1 92 ? 3.509 -3.505 4.225 1.00 98.19 92 GLU A C 1
ATOM 734 O O . GLU A 1 92 ? 2.683 -4.304 3.784 1.00 98.19 92 GLU A O 1
ATOM 739 N N . LEU A 1 93 ? 3.201 -2.249 4.558 1.00 98.25 93 LEU A N 1
ATOM 740 C CA . LEU A 1 93 ? 1.869 -1.678 4.424 1.00 98.25 93 LEU A CA 1
ATOM 741 C C . LEU A 1 93 ? 1.374 -1.829 2.987 1.00 98.25 93 LEU A C 1
ATOM 743 O O . LEU A 1 93 ? 0.309 -2.393 2.786 1.00 98.25 93 LEU A O 1
ATOM 747 N N . THR A 1 94 ? 2.171 -1.428 1.995 1.00 98.00 94 THR A N 1
ATOM 748 C CA . THR A 1 94 ? 1.810 -1.501 0.571 1.00 98.00 94 THR A CA 1
ATOM 749 C C . THR A 1 94 ? 1.513 -2.926 0.109 1.00 98.00 94 THR A C 1
ATOM 751 O O . THR A 1 94 ? 0.492 -3.158 -0.535 1.00 98.00 94 THR A O 1
ATOM 754 N N . LYS A 1 95 ? 2.361 -3.900 0.464 1.00 98.56 95 LYS A N 1
ATOM 755 C CA . LYS A 1 95 ? 2.146 -5.321 0.131 1.00 98.56 95 LYS A CA 1
ATOM 756 C C . LYS A 1 95 ? 0.802 -5.834 0.649 1.00 98.56 95 LYS A C 1
ATOM 758 O O . LYS A 1 95 ? 0.007 -6.423 -0.090 1.00 98.56 95 LYS A O 1
ATOM 763 N N . ARG A 1 96 ? 0.530 -5.557 1.925 1.00 98.50 96 ARG A N 1
ATOM 764 C CA . ARG A 1 96 ? -0.711 -5.960 2.595 1.00 98.50 96 ARG A CA 1
ATOM 765 C C . ARG A 1 96 ? -1.919 -5.199 2.052 1.00 98.50 96 ARG A C 1
ATOM 767 O O . ARG A 1 96 ? -2.976 -5.796 1.895 1.00 98.50 96 ARG A O 1
ATOM 774 N N . TRP A 1 97 ? -1.752 -3.926 1.703 1.00 98.44 97 TRP A N 1
ATOM 775 C CA . TRP A 1 97 ? -2.808 -3.085 1.141 1.00 98.44 97 TRP A CA 1
ATOM 776 C C . TRP A 1 97 ? -3.269 -3.577 -0.230 1.00 98.44 97 TRP A C 1
ATOM 778 O O . TRP A 1 97 ? -4.467 -3.665 -0.483 1.00 98.44 97 TRP A O 1
ATOM 788 N N . ILE A 1 98 ? -2.327 -3.950 -1.101 1.00 97.69 98 ILE A N 1
ATOM 789 C CA . ILE A 1 98 ? -2.635 -4.522 -2.419 1.00 97.69 98 ILE A CA 1
ATOM 790 C C . ILE A 1 98 ? -3.421 -5.822 -2.258 1.00 97.69 98 ILE A C 1
ATOM 792 O O . ILE A 1 98 ? -4.463 -5.971 -2.883 1.00 97.69 98 ILE A O 1
ATOM 796 N N . THR A 1 99 ? -2.971 -6.713 -1.371 1.00 97.06 99 THR A N 1
ATOM 797 C CA . THR A 1 99 ? -3.659 -7.989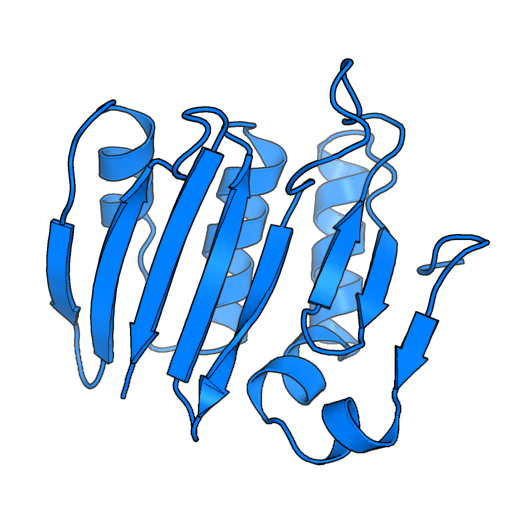 -1.104 1.00 97.06 99 THR A CA 1
ATOM 798 C C . THR A 1 99 ? -5.047 -7.771 -0.487 1.00 97.06 99 THR A C 1
ATOM 800 O O . THR A 1 99 ? -5.984 -8.505 -0.779 1.00 97.06 99 THR A O 1
ATOM 803 N N . MET A 1 100 ? -5.214 -6.741 0.347 1.00 97.00 100 MET A N 1
ATOM 804 C CA . MET A 1 100 ? -6.512 -6.364 0.914 1.00 97.00 100 MET A CA 1
ATOM 805 C C . MET A 1 100 ? -7.493 -5.885 -0.170 1.00 97.00 100 MET A C 1
ATOM 807 O O . MET A 1 100 ? -8.679 -6.207 -0.106 1.00 97.00 100 MET A O 1
ATOM 811 N N . ILE A 1 101 ? -7.023 -5.109 -1.155 1.00 95.44 101 ILE A N 1
ATOM 812 C CA . ILE A 1 101 ? -7.851 -4.652 -2.284 1.00 95.44 101 ILE A CA 1
ATOM 813 C C . ILE A 1 101 ? -8.147 -5.816 -3.239 1.00 95.44 101 ILE A C 1
ATOM 815 O O . ILE A 1 101 ? -9.300 -6.020 -3.617 1.00 95.44 101 ILE A O 1
ATOM 819 N N . TYR A 1 102 ? -7.120 -6.587 -3.592 1.00 95.56 102 TYR A N 1
ATOM 820 C CA . TYR A 1 102 ? -7.176 -7.711 -4.522 1.00 95.56 102 TYR A CA 1
ATOM 821 C C . TYR A 1 102 ? -6.573 -8.968 -3.881 1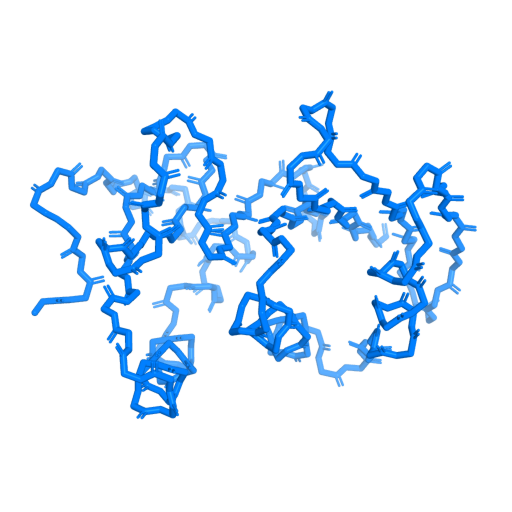.00 95.56 102 TYR A C 1
ATOM 823 O O . TYR A 1 102 ? -5.364 -9.193 -3.977 1.00 95.56 102 TYR A O 1
ATOM 831 N N . PRO A 1 103 ? -7.401 -9.815 -3.239 1.00 95.00 103 PRO A N 1
ATOM 832 C CA . PRO A 1 103 ? -6.928 -11.016 -2.544 1.00 95.00 103 PRO A CA 1
ATOM 833 C C . PRO A 1 103 ? -6.207 -12.038 -3.433 1.00 95.00 103 PRO A C 1
ATOM 835 O O . PRO A 1 103 ? -5.433 -12.853 -2.933 1.00 95.00 103 PRO A O 1
ATOM 838 N N . ASP A 1 104 ? -6.447 -12.006 -4.744 1.00 94.75 104 ASP A N 1
ATOM 839 C CA . ASP A 1 104 ? -5.805 -12.849 -5.754 1.00 94.75 104 ASP A CA 1
ATOM 840 C C . ASP A 1 104 ? -4.500 -12.252 -6.321 1.00 94.75 104 ASP A C 1
ATOM 842 O O . ASP A 1 104 ? -3.766 -12.936 -7.041 1.00 94.75 104 ASP A O 1
ATOM 846 N N . LEU A 1 105 ? -4.158 -11.009 -5.964 1.00 96.62 105 LEU A N 1
ATOM 847 C CA . LEU A 1 105 ? -2.974 -10.299 -6.444 1.00 96.62 105 LEU A CA 1
ATOM 848 C C . LEU A 1 105 ? -1.915 -10.154 -5.341 1.00 96.62 105 LEU A C 1
ATOM 850 O O . LEU A 1 105 ? -1.865 -9.168 -4.609 1.00 96.62 105 LEU A O 1
ATOM 854 N N . ASN A 1 106 ? -0.984 -11.107 -5.279 1.00 97.25 106 ASN A N 1
ATOM 855 C CA . ASN A 1 106 ? 0.220 -10.982 -4.452 1.00 97.25 106 ASN A CA 1
ATOM 856 C C . ASN A 1 106 ? 1.380 -10.400 -5.279 1.00 97.25 106 ASN A C 1
ATOM 858 O O . ASN A 1 106 ? 1.785 -11.008 -6.271 1.00 97.25 106 ASN A O 1
ATOM 862 N N . LEU A 1 107 ? 1.947 -9.263 -4.862 1.00 97.69 107 LEU A N 1
ATOM 863 C CA . LEU A 1 107 ? 3.085 -8.594 -5.518 1.00 97.69 107 LEU A CA 1
ATOM 864 C C . LEU A 1 107 ? 4.362 -8.546 -4.660 1.00 97.69 107 LEU A C 1
ATOM 866 O O . LEU A 1 107 ? 5.268 -7.760 -4.933 1.00 97.69 107 LEU A O 1
ATOM 870 N N . ASP A 1 108 ? 4.467 -9.375 -3.621 1.00 97.94 108 ASP A N 1
ATOM 871 C CA . ASP A 1 108 ? 5.543 -9.295 -2.629 1.00 97.94 108 ASP A CA 1
ATOM 872 C C . ASP A 1 108 ? 6.938 -9.405 -3.244 1.00 97.94 108 ASP A C 1
ATOM 874 O O . ASP A 1 108 ? 7.821 -8.609 -2.918 1.00 97.94 108 ASP A O 1
ATOM 878 N N . LYS A 1 109 ? 7.131 -10.379 -4.143 1.00 96.69 109 LYS A N 1
ATOM 879 C CA . LYS A 1 109 ? 8.423 -10.636 -4.798 1.00 96.69 109 LYS A CA 1
ATOM 880 C C . LYS A 1 109 ? 8.800 -9.503 -5.743 1.00 96.69 109 LYS A C 1
ATOM 882 O O . LYS A 1 109 ? 9.967 -9.118 -5.815 1.00 96.69 109 LYS A O 1
ATOM 887 N N . GLU A 1 110 ? 7.825 -8.983 -6.476 1.00 96.50 110 GLU A N 1
ATOM 888 C CA . GLU A 1 110 ? 8.005 -7.887 -7.419 1.00 96.50 110 GLU A CA 1
ATOM 889 C C . GLU A 1 110 ? 8.338 -6.587 -6.681 1.00 96.50 110 GLU A C 1
ATOM 891 O O . G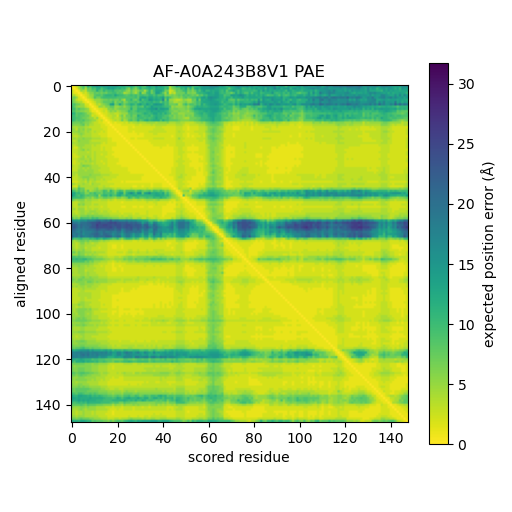LU A 1 110 ? 9.276 -5.892 -7.069 1.00 96.50 110 GLU A O 1
ATOM 896 N N . ILE A 1 111 ? 7.672 -6.321 -5.556 1.00 96.31 111 ILE A N 1
ATOM 897 C CA . ILE A 1 111 ? 7.973 -5.186 -4.677 1.00 96.31 111 ILE A CA 1
ATOM 898 C C . ILE A 1 111 ? 9.366 -5.338 -4.053 1.00 96.31 111 ILE A C 1
ATOM 900 O O . ILE A 1 111 ? 10.146 -4.391 -4.085 1.00 96.31 111 ILE A O 1
ATOM 904 N N . ASP A 1 112 ? 9.741 -6.521 -3.556 1.00 95.25 112 ASP A N 1
ATOM 905 C CA . ASP A 1 112 ? 11.093 -6.752 -3.018 1.00 95.25 112 ASP A CA 1
ATOM 906 C C . ASP A 1 112 ? 12.189 -6.545 -4.065 1.00 95.25 112 ASP A C 1
ATOM 908 O O . ASP A 1 112 ? 13.285 -6.074 -3.749 1.00 95.25 112 ASP A O 1
ATOM 912 N N . LYS A 1 113 ? 11.905 -6.897 -5.321 1.00 93.06 113 LYS A N 1
ATOM 913 C CA . LYS A 1 113 ? 12.810 -6.639 -6.438 1.00 93.06 113 LYS A CA 1
ATOM 914 C C . LYS A 1 113 ? 12.868 -5.148 -6.767 1.00 93.06 113 LYS A C 1
ATOM 916 O O . LYS A 1 113 ? 13.964 -4.645 -7.002 1.00 93.06 113 LYS A O 1
ATOM 921 N N . LEU A 1 114 ? 11.732 -4.453 -6.766 1.00 92.69 114 LEU A N 1
ATOM 922 C CA . LEU A 1 114 ? 11.648 -3.014 -7.010 1.00 92.69 114 LEU A CA 1
ATOM 923 C C . LEU A 1 114 ? 12.499 -2.237 -6.000 1.00 92.69 114 LEU A C 1
ATOM 925 O O . LEU A 1 114 ? 13.412 -1.524 -6.402 1.00 92.69 114 LEU A O 1
ATOM 929 N N . VAL A 1 115 ? 12.291 -2.459 -4.699 1.00 91.50 115 VAL A N 1
ATOM 930 C CA . VAL A 1 115 ? 12.954 -1.670 -3.643 1.00 91.50 115 VAL A CA 1
ATOM 931 C C . VAL A 1 115 ? 14.470 -1.875 -3.562 1.00 91.50 115 VAL A C 1
ATOM 933 O O . VAL A 1 115 ? 15.182 -1.028 -3.027 1.00 91.50 115 VAL A O 1
ATOM 936 N N . LYS A 1 116 ? 14.982 -2.989 -4.100 1.00 89.81 116 LYS A N 1
ATOM 937 C CA . LYS A 1 116 ? 16.424 -3.283 -4.176 1.00 89.81 116 LYS A CA 1
ATOM 938 C C . LYS A 1 116 ? 17.110 -2.653 -5.387 1.00 89.81 116 LYS A C 1
ATOM 940 O O . LYS A 1 116 ? 18.335 -2.613 -5.419 1.00 89.81 116 LYS A O 1
ATOM 945 N N . ASN A 1 117 ? 16.350 -2.202 -6.382 1.00 83.56 117 ASN A N 1
ATOM 946 C CA . ASN A 1 117 ? 16.880 -1.811 -7.681 1.00 83.56 117 ASN A CA 1
ATOM 947 C C . ASN A 1 117 ? 16.418 -0.406 -8.072 1.00 83.56 117 ASN A C 1
ATOM 949 O O . ASN A 1 117 ? 15.370 -0.213 -8.688 1.00 83.56 117 ASN A O 1
ATOM 953 N N . ILE A 1 118 ? 17.245 0.574 -7.723 1.00 73.00 118 ILE A N 1
ATOM 954 C CA . ILE A 1 118 ? 17.047 1.987 -8.054 1.00 73.00 118 ILE A CA 1
ATOM 955 C C . ILE A 1 118 ? 17.120 2.164 -9.583 1.00 73.00 118 ILE A C 1
ATOM 957 O O . ILE A 1 118 ? 17.905 1.485 -10.244 1.00 73.00 118 ILE A O 1
ATOM 961 N N . ASN A 1 119 ? 16.305 3.066 -10.144 1.00 71.31 119 ASN A N 1
ATOM 962 C CA . ASN A 1 119 ? 16.210 3.361 -11.585 1.00 71.31 119 ASN A CA 1
ATOM 963 C C . ASN A 1 119 ? 15.674 2.232 -12.492 1.00 71.31 119 ASN A C 1
ATOM 965 O O . ASN A 1 119 ? 15.892 2.277 -13.702 1.00 71.31 119 ASN A O 1
ATOM 969 N N . MET A 1 120 ? 14.963 1.236 -11.952 1.00 77.62 120 MET A N 1
ATOM 970 C CA . MET A 1 120 ? 14.272 0.236 -12.776 1.00 77.62 120 MET A CA 1
ATOM 971 C C . MET A 1 120 ? 12.771 0.507 -12.886 1.00 77.62 120 MET A C 1
ATOM 973 O O . MET A 1 120 ? 12.092 0.751 -11.889 1.00 77.62 120 MET A O 1
ATOM 977 N N . GLU A 1 121 ? 12.262 0.409 -14.115 1.00 88.81 121 GLU A N 1
ATOM 978 C CA . GLU A 1 121 ? 10.836 0.348 -14.425 1.00 88.81 121 GLU A CA 1
ATOM 979 C C . GLU A 1 121 ? 10.478 -1.081 -14.856 1.00 88.81 121 GLU A C 1
ATOM 981 O O . GLU A 1 121 ? 11.184 -1.697 -15.656 1.00 88.81 121 GLU A O 1
ATOM 986 N N . TYR A 1 122 ? 9.378 -1.611 -14.326 1.00 89.50 122 TYR A N 1
ATOM 987 C CA . TYR A 1 122 ? 8.838 -2.919 -14.685 1.00 89.50 122 TYR A CA 1
ATOM 988 C C . TYR A 1 122 ? 7.437 -2.751 -15.251 1.00 89.50 122 TYR A C 1
ATOM 990 O O . TYR A 1 122 ? 6.616 -2.053 -14.660 1.00 89.50 122 TYR A O 1
ATOM 998 N N . VAL A 1 123 ? 7.149 -3.445 -16.347 1.00 95.94 123 VAL A N 1
ATOM 999 C CA . VAL A 1 123 ? 5.799 -3.579 -16.898 1.00 95.94 123 VAL A CA 1
ATOM 1000 C C . VAL A 1 123 ? 5.543 -5.058 -17.141 1.00 95.94 123 VAL A C 1
ATOM 1002 O O . VAL A 1 123 ? 6.355 -5.721 -17.785 1.00 95.94 123 VAL A O 1
ATOM 1005 N N . PHE A 1 124 ? 4.461 -5.589 -16.584 1.00 97.12 124 PHE A N 1
ATOM 1006 C CA . PHE A 1 124 ? 4.098 -6.999 -16.715 1.00 97.12 124 PHE A CA 1
ATOM 1007 C C . PHE A 1 124 ? 2.608 -7.215 -16.443 1.00 97.12 124 PHE A C 1
ATOM 1009 O O . PHE A 1 124 ? 1.926 -6.347 -15.903 1.00 97.12 124 PHE A O 1
ATOM 1016 N N . GLU A 1 125 ? 2.114 -8.397 -16.797 1.00 97.38 125 GLU A N 1
ATOM 1017 C CA . GLU A 1 125 ? 0.759 -8.840 -16.474 1.00 97.38 125 GLU A CA 1
ATOM 1018 C C . GLU A 1 125 ? 0.802 -9.892 -15.361 1.00 97.38 125 GLU A C 1
ATOM 1020 O O . GLU A 1 125 ? 1.721 -10.716 -15.302 1.00 97.38 125 GLU A O 1
ATOM 1025 N N . LYS A 1 126 ? -0.181 -9.863 -14.457 1.00 96.81 126 LYS A N 1
ATOM 1026 C CA . LYS A 1 126 ? -0.344 -10.863 -13.397 1.00 96.81 126 LYS A CA 1
ATOM 1027 C C . LYS A 1 126 ? -1.823 -11.146 -13.165 1.00 96.81 126 LYS A C 1
ATOM 1029 O O . LYS A 1 126 ? -2.555 -10.307 -12.646 1.00 96.81 126 LYS A O 1
ATOM 1034 N N . GLY A 1 127 ? -2.257 -12.340 -13.566 1.00 95.25 127 GLY A N 1
ATOM 1035 C CA . GLY A 1 127 ? -3.681 -12.662 -13.625 1.00 95.25 127 GLY A CA 1
ATOM 1036 C C . GLY A 1 127 ? -4.389 -11.724 -14.600 1.00 95.25 127 GLY A C 1
ATOM 1037 O O . GLY A 1 127 ? -3.951 -11.576 -15.737 1.00 95.25 127 GLY A O 1
ATOM 1038 N N . ARG A 1 128 ? -5.450 -11.063 -14.134 1.00 95.19 128 ARG A N 1
ATOM 1039 C CA . ARG A 1 128 ? -6.194 -10.054 -14.906 1.00 95.19 128 ARG A CA 1
ATOM 1040 C C . ARG A 1 128 ? -5.588 -8.649 -14.853 1.00 95.19 128 ARG A C 1
ATOM 1042 O O . ARG A 1 128 ? -6.150 -7.742 -15.442 1.00 95.19 128 ARG A O 1
ATOM 1049 N N . HIS A 1 129 ? -4.484 -8.455 -14.129 1.00 97.31 129 HIS A N 1
ATOM 1050 C CA . HIS A 1 129 ? -3.965 -7.121 -13.856 1.00 97.31 129 HIS A CA 1
ATOM 1051 C C . HIS A 1 129 ? -2.770 -6.753 -14.732 1.00 97.31 129 HIS A C 1
ATOM 1053 O O . HIS A 1 129 ? -1.808 -7.518 -14.845 1.00 97.31 129 HIS A O 1
ATOM 1059 N N . LYS A 1 130 ? -2.788 -5.531 -15.267 1.00 97.69 13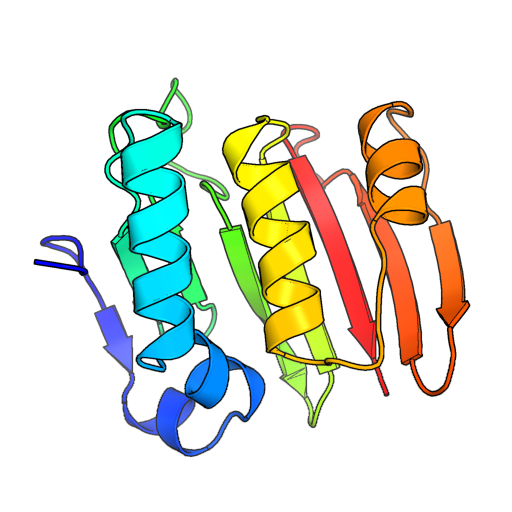0 LYS A N 1
ATOM 1060 C CA . LYS A 1 130 ? -1.630 -4.866 -15.873 1.00 97.69 130 LYS A CA 1
ATOM 1061 C C . LYS A 1 130 ? -0.900 -4.069 -14.808 1.00 97.69 130 LYS A C 1
ATOM 1063 O O . LYS A 1 130 ? -1.468 -3.167 -14.195 1.00 97.69 130 LYS A O 1
ATOM 1068 N N . ILE A 1 131 ? 0.370 -4.386 -14.605 1.00 98.31 131 ILE A N 1
ATOM 1069 C CA . ILE A 1 131 ? 1.184 -3.818 -13.540 1.00 98.31 131 ILE A CA 1
ATOM 1070 C C . ILE A 1 131 ? 2.312 -2.993 -14.144 1.00 98.31 131 ILE A C 1
ATOM 1072 O O . ILE A 1 131 ? 3.068 -3.478 -14.987 1.00 98.31 131 ILE A O 1
ATOM 1076 N N . LYS A 1 132 ? 2.455 -1.750 -13.677 1.00 97.56 132 LYS A N 1
ATOM 1077 C CA . LYS A 1 132 ? 3.619 -0.905 -13.963 1.00 97.56 132 LYS A CA 1
ATOM 1078 C C . LYS A 1 132 ? 4.230 -0.419 -12.657 1.00 97.56 132 LYS A C 1
ATOM 1080 O O . LYS A 1 132 ? 3.561 0.236 -11.869 1.00 97.56 132 LYS A O 1
ATOM 1085 N N . MET A 1 133 ? 5.501 -0.719 -12.428 1.00 96.19 133 MET A N 1
ATOM 1086 C CA . MET A 1 133 ? 6.225 -0.357 -11.211 1.00 96.19 133 MET A CA 1
ATOM 1087 C C . MET A 1 133 ? 7.452 0.471 -11.547 1.00 96.19 133 MET A C 1
ATOM 1089 O O . MET A 1 133 ? 8.134 0.184 -12.525 1.00 96.19 133 MET A O 1
ATOM 1093 N N . GLY A 1 134 ? 7.776 1.451 -10.717 1.00 94.38 134 GLY A N 1
ATOM 1094 C CA . GLY A 1 134 ? 8.993 2.233 -10.881 1.00 94.38 134 GLY A CA 1
ATOM 1095 C C . GLY A 1 134 ? 9.246 3.156 -9.705 1.00 94.38 134 GLY A C 1
ATOM 1096 O O . GLY A 1 134 ? 8.474 3.205 -8.746 1.00 94.38 134 GLY A O 1
ATOM 1097 N N . GLN A 1 135 ? 10.344 3.893 -9.774 1.00 90.44 135 GLN A N 1
ATOM 1098 C CA . GLN A 1 135 ? 10.649 4.928 -8.796 1.00 90.44 135 GLN A CA 1
ATOM 1099 C C . GLN A 1 135 ? 9.761 6.159 -9.029 1.00 90.44 135 GLN A C 1
ATOM 1101 O O . GLN A 1 135 ? 9.389 6.471 -10.163 1.00 90.44 135 GLN A O 1
ATOM 1106 N N . THR A 1 136 ? 9.395 6.867 -7.963 1.00 85.50 136 THR A N 1
ATOM 1107 C CA . THR A 1 136 ? 8.707 8.159 -8.092 1.00 85.50 136 THR A CA 1
ATOM 1108 C C . THR A 1 136 ? 9.630 9.187 -8.752 1.00 85.50 136 THR A C 1
ATOM 1110 O O . THR A 1 136 ? 10.847 9.121 -8.604 1.00 85.50 136 THR A O 1
ATOM 1113 N N . ALA A 1 137 ? 9.060 10.184 -9.439 1.00 76.75 137 ALA A N 1
ATOM 1114 C CA . ALA A 1 137 ? 9.829 11.201 -10.173 1.00 76.75 137 ALA A CA 1
ATOM 1115 C C . ALA A 1 137 ? 10.818 12.004 -9.300 1.00 76.75 137 ALA A C 1
ATOM 1117 O O . ALA A 1 137 ? 11.790 12.555 -9.803 1.00 76.75 137 ALA A O 1
ATOM 1118 N N . ASN A 1 138 ? 10.579 12.064 -7.988 1.00 73.31 138 ASN A N 1
ATOM 1119 C CA . ASN A 1 138 ? 11.454 12.721 -7.018 1.00 73.31 138 ASN A CA 1
ATOM 1120 C C . ASN A 1 138 ? 12.535 11.792 -6.428 1.00 73.31 138 ASN A C 1
ATOM 1122 O O . ASN A 1 13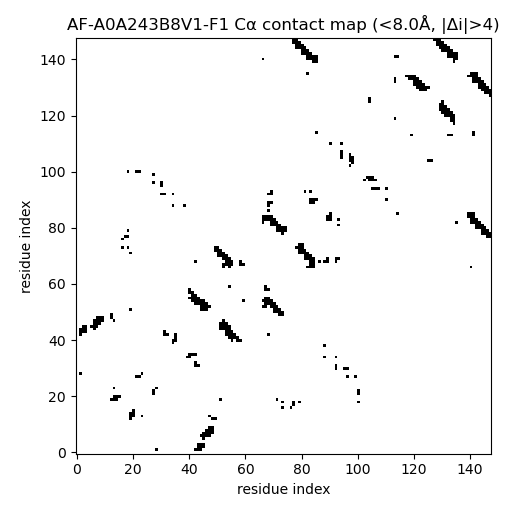8 ? 13.259 12.212 -5.530 1.00 73.31 138 ASN A O 1
ATOM 1126 N N . TYR A 1 139 ? 12.616 10.538 -6.883 1.00 75.81 139 TYR A N 1
ATOM 1127 C CA . TYR A 1 139 ? 13.559 9.505 -6.444 1.00 75.81 139 TYR A CA 1
ATOM 1128 C C . TYR A 1 139 ? 13.480 9.105 -4.956 1.00 75.81 139 TYR A C 1
ATOM 1130 O O . TYR A 1 139 ? 14.333 8.360 -4.477 1.00 75.81 139 TYR A O 1
ATOM 1138 N N . LYS A 1 140 ? 12.452 9.546 -4.218 1.00 77.75 140 LYS A N 1
ATOM 1139 C CA . LYS A 1 140 ? 12.310 9.310 -2.765 1.00 77.75 140 LYS A CA 1
ATOM 1140 C C . LYS A 1 140 ? 11.436 8.107 -2.400 1.00 77.75 140 LYS A C 1
ATOM 1142 O O . LYS A 1 140 ? 11.435 7.674 -1.250 1.00 77.75 140 LYS A O 1
ATOM 1147 N N . GLY A 1 141 ? 10.722 7.540 -3.365 1.00 88.19 141 GLY A N 1
ATOM 1148 C CA . GLY A 1 141 ? 9.840 6.406 -3.139 1.00 88.19 141 GLY A CA 1
ATOM 1149 C C . GLY A 1 141 ? 9.570 5.618 -4.408 1.00 88.19 141 GLY A C 1
ATOM 1150 O O . GLY A 1 141 ? 10.275 5.729 -5.414 1.00 88.19 141 GLY A O 1
ATOM 1151 N N . TRP A 1 142 ? 8.520 4.819 -4.346 1.00 92.81 142 TRP A N 1
ATOM 1152 C CA . TRP A 1 142 ? 8.128 3.890 -5.391 1.00 92.81 142 TRP A CA 1
ATOM 1153 C C . TRP A 1 142 ? 6.680 4.133 -5.779 1.00 92.81 142 TRP A C 1
ATOM 1155 O O . TRP A 1 142 ? 5.875 4.567 -4.957 1.00 92.81 142 TRP A O 1
ATOM 1165 N N . ARG A 1 143 ? 6.355 3.852 -7.038 1.00 94.19 143 ARG A N 1
ATOM 1166 C CA . ARG A 1 143 ? 5.005 3.922 -7.585 1.00 94.19 143 ARG A CA 1
ATOM 1167 C C . ARG A 1 143 ? 4.657 2.604 -8.257 1.00 94.19 143 ARG A C 1
ATOM 1169 O O . ARG A 1 143 ? 5.454 2.066 -9.022 1.00 94.19 143 ARG A O 1
ATOM 1176 N N . ILE A 1 144 ? 3.454 2.115 -7.991 1.00 96.56 144 ILE A N 1
ATOM 1177 C CA . ILE A 1 144 ? 2.876 0.907 -8.575 1.00 96.56 144 ILE A CA 1
ATOM 1178 C C . ILE A 1 144 ? 1.531 1.295 -9.169 1.00 96.56 144 ILE A C 1
ATOM 1180 O O . ILE A 1 144 ? 0.622 1.665 -8.440 1.00 96.56 144 ILE A O 1
ATOM 1184 N N . TYR A 1 145 ? 1.399 1.217 -10.484 1.00 97.44 145 TYR A N 1
ATOM 1185 C CA . TYR A 1 145 ? 0.121 1.262 -11.177 1.00 97.44 145 TYR A CA 1
ATOM 1186 C C . TYR A 1 145 ? -0.440 -0.155 -11.305 1.00 97.44 145 TYR A C 1
ATOM 1188 O O . TYR A 1 145 ? 0.286 -1.072 -11.702 1.00 97.44 145 TYR A O 1
ATOM 1196 N N . ILE A 1 146 ? -1.722 -0.301 -10.985 1.00 97.62 146 ILE A N 1
ATOM 1197 C CA . ILE A 1 146 ? -2.506 -1.526 -11.104 1.00 97.62 146 ILE A CA 1
ATOM 1198 C C . ILE A 1 146 ? -3.716 -1.187 -11.971 1.00 97.62 146 ILE A C 1
ATOM 1200 O O . ILE A 1 146 ? -4.547 -0.363 -11.587 1.00 97.62 146 ILE A O 1
ATOM 1204 N N . GLY A 1 147 ? -3.783 -1.798 -13.151 1.00 95.44 147 GLY A N 1
ATOM 1205 C CA . GLY A 1 147 ? -4.945 -1.732 -14.030 1.00 95.44 147 GLY A CA 1
ATOM 1206 C C . GLY A 1 147 ? -5.597 -3.098 -14.209 1.00 95.44 147 GLY A C 1
ATOM 1207 O O . GLY A 1 147 ? -4.921 -4.117 -14.059 1.00 95.44 147 GLY A O 1
ATOM 1208 N N . GLU A 1 148 ? -6.886 -3.111 -14.531 1.00 86.56 148 GLU A N 1
ATOM 1209 C CA . GLU A 1 148 ? -7.661 -4.287 -14.969 1.00 86.56 148 GLU A CA 1
ATOM 1210 C C . GLU A 1 148 ? -7.912 -4.268 -16.485 1.00 86.56 148 GLU A C 1
ATOM 1212 O O . GLU A 1 148 ? -8.015 -3.164 -17.070 1.00 86.56 148 GLU A O 1
#

Foldseek 3Di:
DQEDPQEEDDPVCLVPQLLSVLCPDPVVVVLVVVLCVVPVWNWHFYYDDQKTAIATPVQDDPCPDDGELWMWHDDPDNKIKIKGFLDPSSLVSVQVSVCSSPVQDGCNVVSVVASVDAPDWDWDDDDPWTWIKHADPVNGIIMIIIDD

Radius of gyration: 14.39 Å; Cα contacts (8 Å, |Δi|>4): 263; chains: 1; bounding box: 36×32×34 Å

Nearest PDB structures (foldseek):
  3bw6-assembly1_A  TM=6.224E-01  e=4.890E-01  Saccharomyces cerevisiae
  1kj2-assembly2_E  TM=7.326E-01  e=3.772E+00  Mus musculus
  2h28-assembly3_B  TM=6.282E-01  e=4.254E+00  Escherichia coli
  2ea9-assembly1_A  TM=5.467E-01  e=3.552E+00  Escherichia coli
  7q3e-asse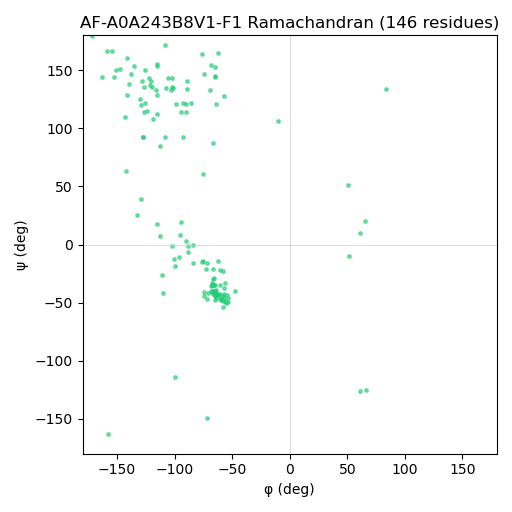mbly1_B  TM=2.469E-01  e=8.238E+00  Mus musculus

Solvent-accessible surface area (backbone atoms only — not comparable to full-atom values): 8269 Å² total; per-residue (Å²): 128,66,52,46,97,79,46,45,77,40,64,74,54,34,79,69,37,65,71,46,42,55,61,71,28,71,68,40,52,48,52,46,49,52,52,18,68,75,67,76,47,60,63,23,40,37,33,31,66,85,40,40,32,30,35,27,78,82,69,61,68,95,52,94,83,62,67,37,50,36,28,42,36,74,62,63,88,84,20,34,31,40,34,25,30,84,41,73,70,20,49,53,49,49,51,53,49,46,28,71,76,37,79,89,47,83,55,59,70,59,49,57,52,48,80,74,39,86,93,47,75,48,76,53,76,58,90,77,29,45,36,38,36,31,59,33,97,82,69,65,28,36,33,39,38,42,34,107

Sequence (148 aa):
SMVTDDFTFDKSLVDIVPVYSKSISKEAQDLINEINLKYDLDIKYWETSAVLHLASSKMAKENKDWYGPLSIDEKGGNNFAISFENHKPSIELTKRWITMIYPDLNLDKEIDKLVKNINMEYVFEKGRHKIKMGQTANYKGWRIYIGE